Protein AF-A0A8T0EQC2-F1 (afdb_monomer)

Radius of gyration: 19.82 Å; Cα contacts (8 Å, |Δi|>4): 62; chains: 1; bounding box: 42×27×58 Å

Mean predicted aligned error: 5.38 Å

Nearest PDB structures (foldseek):
  7rro-assembly1_C5  TM=6.345E-01  e=5.813E+00  Bos taurus
  8to0-assembly1_AH  TM=6.345E-01  e=9.384E+00  Mus musculus
  7nna-assembly1_A  TM=3.865E-01  e=4.575E+00  Klebsiella pneumoniae

Structure (mmCIF, N/CA/C/O backbone):
data_AF-A0A8T0EQC2-F1
#
_entry.id   AF-A0A8T0EQC2-F1
#
loop_
_atom_site.group_PDB
_atom_site.id
_atom_site.type_symbol
_atom_site.label_atom_id
_atom_site.label_alt_id
_atom_site.label_comp_id
_atom_site.label_asym_id
_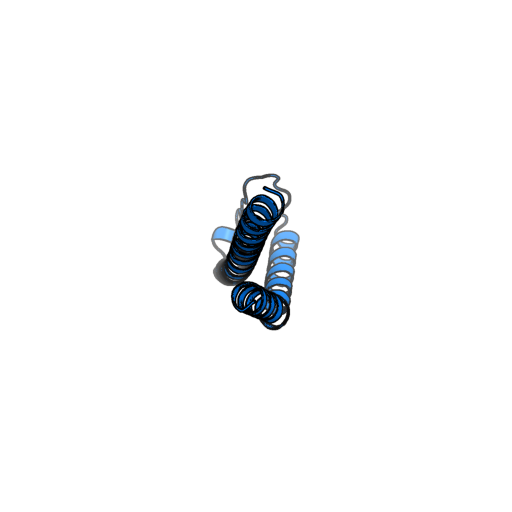atom_site.label_entity_id
_atom_site.label_seq_id
_atom_site.pdbx_PDB_ins_code
_atom_site.Cartn_x
_atom_site.Cartn_y
_atom_site.Cartn_z
_atom_site.occupancy
_atom_site.B_iso_or_equiv
_atom_site.auth_seq_id
_atom_site.auth_comp_id
_atom_site.auth_asym_id
_atom_site.auth_atom_id
_atom_site.pdbx_PDB_model_num
ATOM 1 N N . MET A 1 1 ? 12.169 -7.360 -21.487 1.00 65.50 1 MET A N 1
ATOM 2 C CA . MET A 1 1 ? 10.856 -8.043 -21.454 1.00 65.50 1 MET A CA 1
ATOM 3 C C . MET A 1 1 ? 10.557 -8.626 -20.074 1.00 65.50 1 MET A C 1
ATOM 5 O O . MET A 1 1 ? 9.488 -8.351 -19.557 1.00 65.50 1 MET A O 1
ATOM 9 N N . TRP A 1 2 ? 11.503 -9.321 -19.429 1.00 77.00 2 TRP A N 1
ATOM 10 C CA . TRP A 1 2 ? 11.333 -9.878 -18.073 1.00 77.00 2 TRP A CA 1
ATOM 11 C C . TRP A 1 2 ? 10.931 -8.872 -16.982 1.00 77.00 2 TRP A C 1
ATOM 13 O O . TRP A 1 2 ? 10.137 -9.212 -16.114 1.00 77.00 2 TRP A O 1
ATOM 23 N N . THR A 1 3 ? 11.411 -7.627 -17.049 1.00 78.19 3 THR A N 1
ATOM 24 C CA . THR A 1 3 ? 11.040 -6.566 -16.097 1.00 78.19 3 THR A CA 1
ATOM 25 C C . THR A 1 3 ? 9.535 -6.304 -16.097 1.00 78.19 3 THR A C 1
ATOM 27 O O . THR A 1 3 ? 8.903 -6.401 -15.055 1.00 78.19 3 THR A O 1
ATOM 30 N N . LEU A 1 4 ? 8.937 -6.077 -17.269 1.00 82.81 4 LEU A N 1
ATOM 31 C CA . LEU A 1 4 ? 7.496 -5.835 -17.399 1.00 82.81 4 LEU A CA 1
ATOM 32 C C . LEU A 1 4 ? 6.655 -7.034 -16.948 1.00 82.81 4 LEU A C 1
ATOM 34 O O . LEU A 1 4 ? 5.598 -6.839 -16.358 1.00 82.81 4 LEU A O 1
ATOM 38 N N . LEU A 1 5 ? 7.135 -8.261 -17.180 1.00 86.94 5 LEU A N 1
ATOM 39 C CA . LEU A 1 5 ? 6.454 -9.472 -16.721 1.00 86.94 5 LEU A CA 1
ATOM 40 C C . LEU A 1 5 ? 6.406 -9.545 -15.189 1.00 86.94 5 LEU A C 1
ATOM 42 O O . LEU A 1 5 ? 5.348 -9.807 -14.628 1.00 86.94 5 LEU A O 1
ATOM 46 N N . ILE A 1 6 ? 7.525 -9.274 -14.511 1.00 83.56 6 ILE A N 1
ATOM 47 C CA . ILE A 1 6 ? 7.586 -9.242 -13.040 1.00 83.56 6 ILE A CA 1
ATOM 48 C C . ILE A 1 6 ? 6.640 -8.168 -12.492 1.00 83.56 6 ILE A C 1
ATOM 50 O O . ILE A 1 6 ? 5.913 -8.411 -11.532 1.00 83.56 6 ILE A O 1
ATOM 54 N N . CYS A 1 7 ? 6.607 -7.002 -13.132 1.00 88.62 7 CYS A N 1
ATOM 55 C CA . CYS A 1 7 ? 5.760 -5.884 -12.719 1.00 88.62 7 CYS A CA 1
ATOM 56 C C . CYS A 1 7 ? 4.277 -6.198 -12.910 1.00 88.62 7 CYS A C 1
ATOM 58 O O . CYS A 1 7 ? 3.485 -5.978 -11.996 1.00 88.62 7 CYS A O 1
ATOM 60 N N . PHE A 1 8 ? 3.920 -6.814 -14.038 1.00 89.06 8 PHE A N 1
ATOM 61 C CA . PHE A 1 8 ? 2.573 -7.317 -14.278 1.00 89.06 8 PHE A CA 1
ATOM 62 C C . PHE A 1 8 ? 2.164 -8.367 -13.240 1.00 89.06 8 PHE A C 1
ATOM 64 O O . PHE A 1 8 ? 1.119 -8.225 -12.616 1.00 89.06 8 PHE A O 1
ATOM 71 N N . LEU A 1 9 ? 2.987 -9.395 -13.010 1.00 90.12 9 LEU A N 1
ATOM 72 C CA . LEU A 1 9 ? 2.665 -10.474 -12.071 1.00 90.12 9 LEU A CA 1
ATOM 73 C C . LEU A 1 9 ? 2.547 -9.975 -10.626 1.00 90.12 9 LEU A C 1
ATOM 75 O O . LEU A 1 9 ? 1.656 -10.422 -9.904 1.00 90.12 9 LEU A O 1
ATOM 79 N N . SER A 1 10 ? 3.403 -9.037 -10.213 1.00 87.69 10 SER A N 1
ATOM 80 C CA . SER A 1 10 ? 3.343 -8.405 -8.891 1.00 87.69 10 SER A CA 1
ATOM 81 C C . SER A 1 10 ? 2.030 -7.642 -8.697 1.00 87.69 10 SER A C 1
ATOM 83 O O . SER A 1 10 ? 1.314 -7.884 -7.727 1.00 87.69 10 SER A O 1
ATOM 85 N N . GLU A 1 11 ? 1.676 -6.765 -9.639 1.00 91.25 11 GLU A N 1
ATOM 86 C CA . GLU A 1 11 ? 0.433 -5.982 -9.597 1.00 91.25 11 GLU A CA 1
ATOM 87 C C . GLU A 1 11 ? -0.817 -6.861 -9.677 1.00 91.25 11 GLU A C 1
ATOM 89 O O . GLU A 1 11 ? -1.788 -6.655 -8.948 1.00 91.25 11 GLU A O 1
ATOM 94 N N . PHE A 1 12 ? -0.787 -7.866 -10.547 1.00 91.31 12 PHE A N 1
ATOM 95 C CA . PHE A 1 12 ? -1.880 -8.810 -10.720 1.00 91.31 12 PHE A CA 1
ATOM 96 C C . PHE A 1 12 ? -2.126 -9.616 -9.443 1.00 91.31 12 PHE A C 1
ATOM 98 O O . PHE A 1 12 ? -3.260 -9.714 -8.977 1.00 91.31 12 PHE A O 1
ATOM 105 N N . SER A 1 13 ? -1.058 -10.122 -8.822 1.00 90.62 13 SER A N 1
ATOM 106 C CA . SER A 1 13 ? -1.147 -10.858 -7.558 1.00 90.62 13 SER A CA 1
ATOM 107 C C . SER A 1 13 ? -1.627 -9.960 -6.416 1.00 90.62 13 SER A C 1
ATOM 109 O O . SER A 1 13 ? -2.467 -10.378 -5.619 1.00 90.62 13 SER A O 1
ATOM 111 N N . ALA A 1 14 ? -1.158 -8.709 -6.354 1.00 91.25 14 ALA A N 1
ATOM 112 C CA . ALA A 1 14 ? -1.630 -7.740 -5.369 1.00 91.25 14 ALA A CA 1
ATOM 113 C C . ALA A 1 14 ? -3.139 -7.472 -5.521 1.00 91.25 14 ALA A C 1
ATOM 115 O O . ALA A 1 14 ? -3.872 -7.517 -4.534 1.00 91.25 14 ALA A O 1
ATOM 116 N N . ARG A 1 15 ? -3.633 -7.277 -6.751 1.00 91.00 15 ARG A N 1
ATOM 117 C CA . ARG A 1 15 ? -5.065 -7.042 -7.015 1.00 91.00 15 ARG A CA 1
ATOM 118 C C . ARG A 1 15 ? -5.945 -8.256 -6.763 1.00 91.00 15 ARG A C 1
ATOM 120 O O . ARG A 1 15 ? -7.062 -8.081 -6.295 1.00 91.00 15 ARG A O 1
ATOM 127 N N . LEU A 1 16 ? -5.463 -9.461 -7.049 1.00 92.94 16 LEU A N 1
ATOM 128 C CA . LEU A 1 16 ? -6.248 -10.672 -6.819 1.00 92.94 16 LEU A CA 1
ATOM 129 C C . LEU A 1 16 ? -6.298 -11.086 -5.350 1.00 92.94 16 LEU A C 1
ATOM 131 O O . LEU A 1 16 ? -7.351 -11.502 -4.881 1.00 92.94 16 LEU A O 1
ATOM 135 N N . TYR A 1 17 ? -5.182 -10.994 -4.624 1.00 92.31 17 TYR A N 1
ATOM 136 C CA . TYR A 1 17 ? -5.083 -11.590 -3.288 1.00 92.31 17 TYR A CA 1
ATOM 137 C C . TYR A 1 17 ? -5.041 -10.567 -2.154 1.00 92.31 17 TYR A C 1
ATOM 139 O O . TYR A 1 17 ? -5.523 -10.850 -1.058 1.00 92.31 17 TYR A O 1
ATOM 147 N N . ILE A 1 18 ? -4.468 -9.384 -2.379 1.00 92.00 18 ILE A N 1
ATOM 148 C CA . ILE A 1 18 ? -4.267 -8.389 -1.316 1.00 92.00 18 ILE A CA 1
ATOM 149 C C . ILE A 1 18 ? -5.406 -7.373 -1.293 1.00 92.00 18 ILE A C 1
ATOM 151 O O . ILE A 1 18 ? -5.891 -7.039 -0.216 1.00 92.00 18 ILE A O 1
ATOM 155 N N . VAL A 1 19 ? -5.873 -6.916 -2.458 1.00 93.38 19 VAL A N 1
ATOM 156 C CA . VAL A 1 19 ? -6.935 -5.901 -2.550 1.00 93.38 19 VAL A CA 1
ATOM 157 C C . VAL A 1 19 ? -8.269 -6.353 -1.940 1.00 93.38 19 VAL A C 1
ATOM 159 O O . VAL A 1 19 ? -8.820 -5.557 -1.188 1.00 93.38 19 VAL A O 1
ATOM 162 N N . PRO A 1 20 ? -8.785 -7.583 -2.147 1.00 93.56 20 PRO A N 1
ATOM 163 C CA . PRO A 1 20 ? -10.034 -7.997 -1.499 1.00 93.56 20 PRO A CA 1
ATOM 164 C C . PRO A 1 20 ? -9.919 -7.958 0.030 1.00 93.56 20 PRO A C 1
ATOM 166 O O . PRO A 1 20 ? -10.698 -7.291 0.697 1.00 93.56 20 PRO A O 1
ATOM 169 N N . ASN A 1 21 ? -8.841 -8.534 0.573 1.00 92.94 21 ASN A N 1
ATOM 170 C CA . ASN A 1 21 ? -8.553 -8.506 2.009 1.00 92.94 21 ASN A CA 1
ATOM 171 C C . ASN A 1 21 ? -8.348 -7.083 2.564 1.00 92.94 21 ASN A C 1
ATOM 173 O O . ASN A 1 21 ? -8.624 -6.823 3.736 1.00 92.94 21 ASN A O 1
ATOM 177 N N . LEU A 1 22 ? -7.807 -6.173 1.750 1.00 93.56 22 LEU A N 1
ATOM 178 C CA . LEU A 1 22 ? -7.660 -4.763 2.097 1.00 93.56 22 LEU A CA 1
ATOM 179 C C . LEU A 1 22 ? -9.024 -4.077 2.197 1.00 93.56 22 LEU A C 1
ATOM 181 O O . LEU A 1 22 ? -9.231 -3.320 3.142 1.00 93.56 22 LEU A O 1
ATOM 185 N N . LEU A 1 23 ? -9.917 -4.324 1.234 1.00 94.75 23 LEU A N 1
ATOM 186 C CA . LEU A 1 23 ? -11.260 -3.749 1.207 1.00 94.75 23 LEU A CA 1
ATOM 187 C C . LEU A 1 23 ? -12.095 -4.255 2.384 1.00 94.75 23 LEU A C 1
ATOM 189 O O . LEU A 1 23 ? -12.667 -3.429 3.087 1.00 94.75 23 LEU A O 1
ATOM 193 N N . ASP A 1 24 ? -12.047 -5.555 2.678 1.00 94.94 24 ASP A N 1
ATOM 194 C CA . ASP A 1 24 ? -12.737 -6.136 3.837 1.00 94.94 24 ASP A CA 1
ATOM 195 C C . ASP A 1 2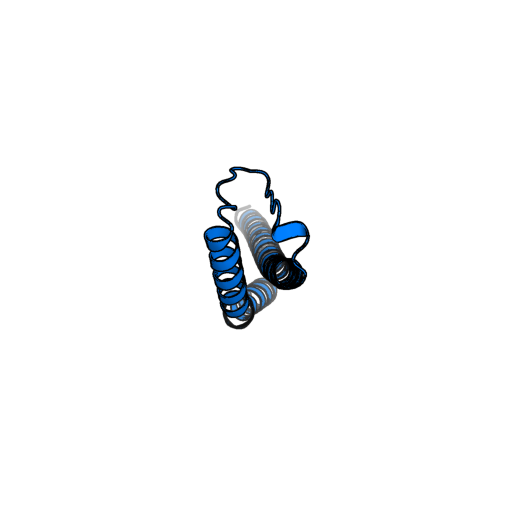4 ? -12.274 -5.475 5.149 1.00 94.94 24 ASP A C 1
ATOM 197 O O . ASP A 1 24 ? -13.077 -5.036 5.970 1.00 94.94 24 ASP A O 1
ATOM 201 N N . ALA A 1 25 ? -10.954 -5.331 5.334 1.00 93.00 25 ALA A N 1
ATOM 202 C CA . ALA A 1 25 ? -10.391 -4.684 6.522 1.00 93.00 25 ALA A CA 1
ATOM 203 C C . ALA A 1 25 ? -10.690 -3.174 6.581 1.00 93.00 25 ALA A C 1
ATOM 205 O O . ALA A 1 25 ? -10.716 -2.591 7.665 1.00 93.00 25 ALA A O 1
ATOM 206 N N . MET A 1 26 ? -10.870 -2.526 5.429 1.00 93.00 26 MET A N 1
ATOM 207 C CA . MET A 1 26 ? -11.233 -1.114 5.334 1.00 93.00 26 MET A CA 1
ATOM 208 C C . MET A 1 26 ? -12.700 -0.900 5.706 1.00 93.00 26 MET A C 1
ATOM 210 O O . MET A 1 26 ? -12.992 0.017 6.463 1.00 93.00 26 MET A O 1
ATOM 214 N N . GLU A 1 27 ? -13.606 -1.748 5.223 1.00 95.00 27 GLU A N 1
ATOM 215 C CA . GLU A 1 27 ? -15.031 -1.704 5.559 1.00 95.00 27 GLU A CA 1
ATOM 216 C C . GLU A 1 27 ? -15.263 -1.992 7.048 1.00 95.00 27 GLU A C 1
ATOM 218 O O . GLU A 1 27 ? -15.937 -1.224 7.736 1.00 95.00 27 GLU A O 1
ATOM 223 N N . GLU A 1 28 ? -14.612 -3.024 7.593 1.00 93.75 28 GLU A N 1
ATOM 224 C CA . GLU A 1 28 ? -14.655 -3.316 9.030 1.00 93.75 28 GLU A CA 1
ATOM 225 C C . GLU A 1 28 ? -14.127 -2.135 9.861 1.00 93.75 28 GLU A C 1
ATOM 227 O O . GLU A 1 28 ? -14.682 -1.777 10.897 1.00 93.75 28 GLU A O 1
ATOM 232 N N . ARG A 1 29 ? -13.062 -1.474 9.400 1.00 92.00 29 ARG A N 1
ATOM 233 C CA . ARG A 1 29 ? -12.532 -0.287 10.073 1.00 92.00 29 ARG A CA 1
ATOM 234 C C . ARG A 1 29 ? -13.503 0.897 9.998 1.00 92.00 29 ARG A C 1
ATOM 236 O O . ARG A 1 29 ? -13.731 1.526 11.027 1.00 92.00 29 ARG A O 1
ATOM 243 N N . MET A 1 30 ? -14.051 1.199 8.820 1.00 90.75 30 MET A N 1
ATOM 244 C CA . MET A 1 30 ? -14.958 2.336 8.618 1.00 90.75 30 MET A CA 1
ATOM 245 C C . MET A 1 30 ? -16.237 2.181 9.437 1.00 90.75 30 MET A C 1
ATOM 247 O O . MET A 1 30 ? -16.652 3.126 10.094 1.00 90.75 30 MET A O 1
ATOM 251 N N . THR A 1 31 ? -16.810 0.978 9.480 1.00 92.19 31 THR A N 1
ATOM 252 C CA . THR A 1 31 ? -17.997 0.698 10.302 1.00 92.19 31 THR A CA 1
ATOM 253 C C . THR A 1 31 ? -17.717 0.898 11.795 1.00 92.19 31 THR A C 1
ATOM 255 O O . THR A 1 31 ? -18.551 1.445 12.514 1.00 92.19 31 THR A O 1
ATOM 258 N N . LEU A 1 32 ? -16.537 0.508 12.294 1.00 90.94 32 LEU A N 1
ATOM 259 C CA . LEU A 1 32 ? -16.140 0.775 13.683 1.00 90.94 32 LEU A CA 1
ATOM 260 C C . LEU A 1 32 ? -15.956 2.274 13.961 1.00 90.94 32 LEU A C 1
ATOM 262 O O . LEU A 1 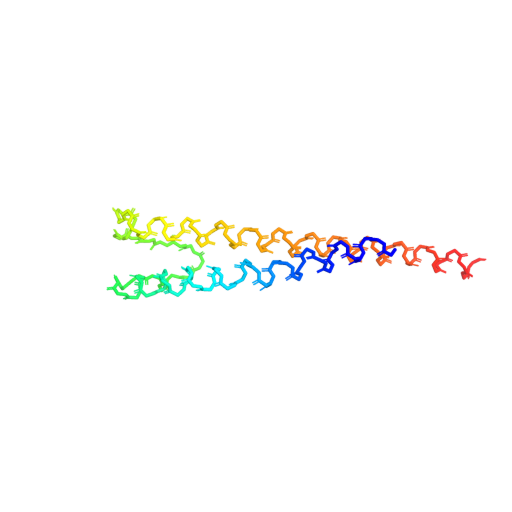32 ? -16.347 2.740 15.030 1.00 90.94 32 LEU A O 1
ATOM 266 N N . GLU A 1 33 ? -15.361 3.013 13.024 1.00 90.88 33 GLU A N 1
ATOM 267 C CA . GLU A 1 33 ? -15.141 4.461 13.137 1.00 90.88 33 GLU A CA 1
ATOM 268 C C . GLU A 1 33 ? -16.467 5.232 13.125 1.00 90.88 33 GLU A C 1
ATOM 270 O O . GLU A 1 33 ? -16.698 6.052 14.014 1.00 90.88 33 GLU A O 1
ATOM 275 N N . GLU A 1 34 ? -17.375 4.886 12.210 1.00 90.31 34 GLU A N 1
ATOM 276 C CA . GLU A 1 34 ? -18.718 5.464 12.101 1.00 90.31 34 GLU A CA 1
ATOM 277 C C . GLU A 1 34 ? -19.541 5.226 13.375 1.00 90.31 34 GLU A C 1
ATOM 279 O O . GLU A 1 34 ? -20.094 6.168 13.943 1.00 90.31 34 GLU A O 1
ATOM 284 N N . ASN A 1 35 ? -19.548 3.993 13.894 1.00 89.25 35 ASN A N 1
ATOM 285 C CA . ASN A 1 35 ? -20.259 3.647 15.131 1.00 89.25 35 ASN A CA 1
ATOM 286 C C . ASN A 1 35 ? -19.732 4.398 16.365 1.00 89.25 35 ASN A C 1
ATOM 288 O O . ASN A 1 35 ? -20.477 4.630 17.317 1.00 89.25 35 ASN A O 1
ATOM 292 N N . ALA A 1 36 ? -18.448 4.760 16.375 1.00 87.75 36 ALA A N 1
ATOM 293 C CA . ALA A 1 36 ? -17.840 5.537 17.451 1.00 87.75 36 ALA A CA 1
ATOM 294 C C . ALA A 1 36 ? -17.918 7.058 17.221 1.00 87.75 36 ALA A C 1
ATOM 296 O O . ALA A 1 36 ? -17.482 7.819 18.087 1.00 87.75 36 ALA A O 1
ATOM 297 N N . GLY A 1 37 ? -18.444 7.503 16.075 1.00 87.00 37 GLY A N 1
ATOM 298 C CA . GLY A 1 37 ? -18.504 8.913 15.694 1.00 87.00 37 GLY A CA 1
ATOM 299 C C . GLY A 1 37 ? -17.133 9.552 15.441 1.00 87.00 37 GLY A C 1
ATOM 300 O O . GLY A 1 37 ? -16.982 10.754 15.654 1.00 87.00 37 GLY A O 1
ATOM 301 N N . VAL A 1 38 ? -16.129 8.770 15.028 1.00 86.94 38 VAL A N 1
ATOM 302 C CA . VAL A 1 38 ? -14.783 9.256 14.654 1.00 86.94 38 VAL A CA 1
ATOM 303 C C . VAL A 1 38 ? -14.528 9.064 13.151 1.00 86.94 38 VAL A C 1
ATOM 305 O O . VAL A 1 38 ? -15.372 8.514 12.451 1.00 86.94 38 VAL A O 1
ATOM 308 N N . GLY A 1 39 ? -13.371 9.499 12.632 1.00 78.50 39 GLY A N 1
ATOM 309 C CA . GLY A 1 39 ? -13.002 9.286 11.223 1.00 78.50 39 GLY A CA 1
ATOM 310 C C . GLY A 1 39 ? -13.446 10.403 10.272 1.00 78.50 39 GLY A C 1
ATOM 311 O O . GLY A 1 39 ? -13.318 10.270 9.059 1.00 78.50 39 GLY A O 1
ATOM 312 N N . MET A 1 40 ? -13.931 11.524 10.816 1.00 80.44 40 MET A N 1
ATOM 313 C CA . MET A 1 40 ? -14.268 12.742 10.060 1.00 80.44 40 MET A CA 1
ATOM 314 C C . MET A 1 40 ? -13.076 13.704 9.914 1.00 80.44 40 MET A C 1
ATOM 316 O O . MET A 1 40 ? -13.209 14.801 9.369 1.00 80.44 40 MET A O 1
ATOM 320 N N . GLU A 1 41 ? -11.910 13.325 10.434 1.00 83.56 41 GLU A N 1
ATOM 321 C CA . GLU A 1 41 ? -10.673 14.087 10.306 1.00 83.56 41 GLU A CA 1
ATOM 322 C C . GLU A 1 41 ? -10.144 14.168 8.863 1.00 83.56 41 GLU A C 1
ATOM 324 O O . GLU A 1 41 ? -10.160 13.209 8.093 1.00 83.56 41 GLU A O 1
ATOM 329 N N . ILE A 1 42 ? -9.576 15.325 8.518 1.00 79.00 42 ILE A N 1
ATOM 330 C CA . ILE A 1 42 ? -8.825 15.526 7.276 1.00 79.00 42 ILE A CA 1
ATOM 331 C C . ILE A 1 42 ? -7.335 15.568 7.626 1.00 79.00 42 ILE A C 1
ATOM 333 O O . ILE A 1 42 ? -6.900 16.344 8.478 1.00 79.00 42 ILE A O 1
ATOM 337 N N . GLY A 1 43 ? -6.531 14.751 6.948 1.00 81.25 43 GLY A N 1
ATOM 338 C CA . GLY A 1 43 ? -5.073 14.753 7.075 1.00 81.25 43 GLY A CA 1
ATOM 339 C C . GLY A 1 43 ? -4.537 13.787 8.132 1.00 81.25 43 GLY A C 1
ATOM 340 O O . GLY A 1 43 ? -3.947 12.771 7.767 1.00 81.25 43 GLY A O 1
ATOM 341 N N . TYR A 1 44 ? -4.694 14.096 9.424 1.00 80.88 44 TYR A N 1
ATOM 342 C CA . TYR A 1 44 ? -4.149 13.262 10.505 1.00 80.88 44 TYR A CA 1
ATOM 343 C C . TYR A 1 44 ? -5.218 12.368 11.127 1.00 80.88 44 TYR A C 1
ATOM 345 O O . TYR A 1 44 ? -6.175 12.869 11.709 1.00 80.88 44 TYR A O 1
ATOM 353 N N . HIS A 1 45 ? -5.002 11.054 11.050 1.00 83.19 45 HIS A N 1
ATOM 354 C CA . HIS A 1 45 ? -5.876 10.045 11.649 1.00 83.19 45 HIS A CA 1
ATOM 355 C C . HIS A 1 45 ? -5.879 10.142 13.180 1.00 83.19 45 HIS A C 1
ATOM 357 O O . HIS A 1 45 ? -4.835 9.940 13.80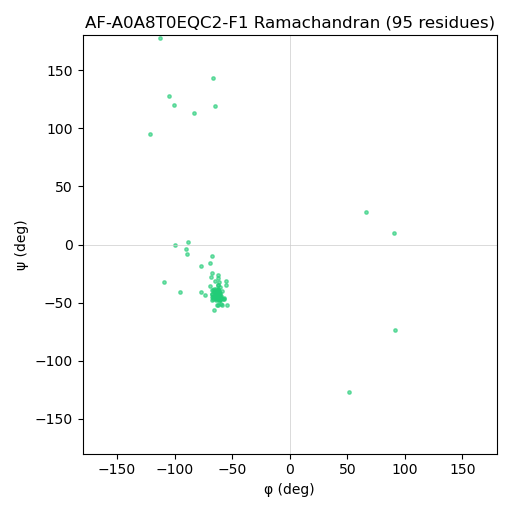7 1.00 83.19 45 HIS A O 1
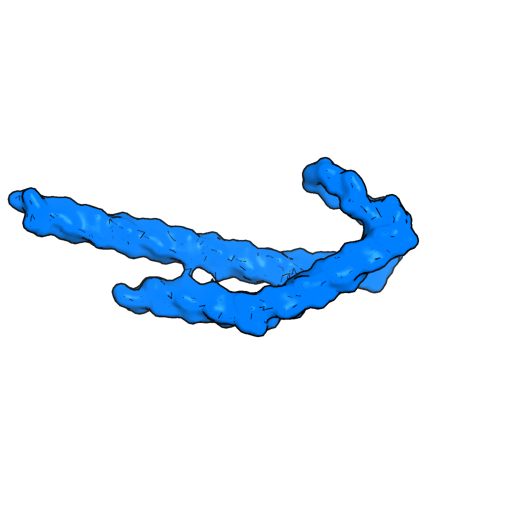ATOM 363 N N . ASN A 1 46 ? -7.040 10.396 13.782 1.00 83.56 46 ASN A N 1
ATOM 364 C CA . ASN A 1 46 ? -7.227 10.459 15.226 1.00 83.56 46 ASN A CA 1
ATOM 365 C C . ASN A 1 46 ? -8.273 9.424 15.681 1.00 83.56 46 ASN A C 1
ATOM 367 O O . ASN A 1 46 ? -9.465 9.719 15.739 1.00 83.56 46 ASN A O 1
ATOM 371 N N . PRO A 1 47 ? -7.838 8.227 16.113 1.00 81.81 47 PRO A N 1
ATOM 372 C CA . PRO A 1 47 ? -8.756 7.174 16.537 1.00 81.81 47 PRO A CA 1
ATOM 373 C C . PRO A 1 47 ? -9.521 7.496 17.834 1.00 81.81 47 PRO A C 1
ATOM 375 O O . PRO A 1 47 ? -10.432 6.754 18.195 1.00 81.81 47 PRO A O 1
ATOM 378 N N . GLY A 1 48 ? -9.165 8.559 18.569 1.00 86.19 48 GLY A N 1
ATOM 379 C CA . GLY A 1 48 ? -9.882 8.973 19.775 1.00 86.19 48 GLY A CA 1
ATOM 380 C C . GLY A 1 48 ? -10.078 7.819 20.782 1.00 86.19 48 GLY A C 1
ATOM 381 O O . GLY A 1 48 ? -9.103 7.145 21.130 1.00 86.19 48 GLY A O 1
ATOM 382 N N . PRO A 1 49 ? -11.316 7.541 21.244 1.00 82.88 49 PRO A N 1
ATOM 383 C CA . PRO A 1 49 ? -11.612 6.441 22.172 1.00 82.88 49 PRO A CA 1
ATOM 384 C C . PRO A 1 49 ? -11.297 5.039 21.622 1.00 82.88 49 PRO A C 1
ATOM 386 O O . PRO A 1 49 ? -10.992 4.129 22.396 1.00 82.88 49 PRO A O 1
ATOM 389 N N . LEU A 1 50 ? -11.323 4.850 20.296 1.00 86.56 50 LEU A N 1
ATOM 390 C CA . LEU A 1 50 ? -11.028 3.562 19.658 1.00 86.56 50 LEU A CA 1
ATOM 391 C C . LEU A 1 50 ? -9.552 3.169 19.771 1.00 86.56 50 LEU A C 1
ATOM 393 O O . LEU A 1 50 ? -9.236 1.989 19.627 1.00 86.56 50 LEU A O 1
ATOM 397 N N . ALA A 1 51 ? -8.658 4.108 20.104 1.00 85.56 51 ALA A N 1
ATOM 398 C CA . ALA A 1 51 ? -7.249 3.815 20.374 1.00 85.56 51 ALA A CA 1
ATOM 399 C C . ALA A 1 51 ? -7.067 2.757 21.479 1.00 85.56 51 ALA A C 1
ATOM 401 O O . ALA A 1 51 ? -6.130 1.960 21.436 1.00 85.56 51 ALA A O 1
ATOM 402 N N . TYR A 1 52 ? -7.988 2.724 22.446 1.00 88.69 52 TYR A N 1
ATOM 403 C CA . TYR A 1 52 ? -7.969 1.786 23.569 1.00 88.69 52 TYR A CA 1
ATOM 404 C C . TYR A 1 52 ? -8.707 0.475 23.271 1.00 88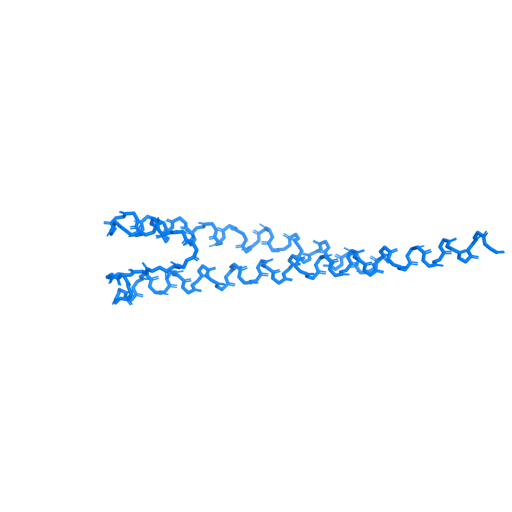.69 52 TYR A C 1
ATOM 406 O O . TYR A 1 52 ? -8.629 -0.467 24.059 1.00 88.69 52 TYR A O 1
ATOM 414 N N . CYS A 1 53 ? -9.404 0.381 22.135 1.00 89.81 53 CYS A N 1
ATOM 415 C CA . CYS A 1 53 ? -10.116 -0.823 21.735 1.00 89.81 53 CYS A CA 1
ATOM 416 C C . CYS A 1 53 ? -9.146 -1.811 21.053 1.00 89.81 53 CYS A C 1
ATOM 418 O O . CYS A 1 53 ? -8.660 -1.550 19.945 1.00 89.81 53 CYS A O 1
ATOM 420 N N . PRO A 1 54 ? -8.865 -2.984 21.655 1.00 90.75 54 PRO A N 1
ATOM 421 C CA . PRO A 1 54 ? -7.926 -3.948 21.082 1.00 90.75 54 PRO A CA 1
ATOM 422 C C . PRO A 1 54 ? -8.443 -4.570 19.780 1.00 90.75 54 PRO A C 1
ATOM 424 O O . PRO A 1 54 ? -7.641 -5.010 18.957 1.00 90.75 54 PRO A O 1
ATOM 427 N N . HIS A 1 55 ? -9.765 -4.605 19.584 1.00 91.88 55 HIS A N 1
ATOM 428 C CA . HIS A 1 55 ? -10.383 -5.064 18.343 1.00 91.88 55 HIS A CA 1
ATOM 429 C C . HIS A 1 55 ? -10.042 -4.117 17.187 1.00 91.88 55 HIS A C 1
ATOM 431 O O . HIS A 1 55 ? -9.401 -4.525 16.221 1.00 91.88 55 HIS A O 1
ATOM 437 N N . TYR A 1 56 ? -10.352 -2.828 17.347 1.00 92.38 56 TYR A N 1
ATOM 438 C CA . TYR A 1 56 ? -10.065 -1.800 16.349 1.00 92.38 56 TYR A CA 1
ATOM 439 C C . TYR A 1 56 ? -8.576 -1.733 15.992 1.00 92.38 56 TYR A C 1
ATOM 441 O O . TYR A 1 56 ? -8.213 -1.738 14.818 1.00 92.38 56 TYR A O 1
ATOM 449 N N . THR A 1 57 ? -7.687 -1.754 16.988 1.00 91.44 57 THR A N 1
ATOM 450 C CA . THR A 1 57 ? -6.239 -1.683 16.741 1.00 91.44 57 THR A CA 1
ATOM 451 C C . THR A 1 57 ? -5.727 -2.876 15.925 1.00 91.44 57 THR A C 1
ATOM 453 O O . THR A 1 57 ? -4.838 -2.710 15.085 1.00 91.44 57 THR A O 1
ATOM 456 N N . LYS A 1 58 ? -6.298 -4.076 16.109 1.00 93.88 58 LYS A N 1
ATOM 457 C CA . LYS A 1 58 ? -5.973 -5.253 15.283 1.00 93.88 58 LYS A CA 1
ATOM 458 C C . LYS A 1 58 ? -6.442 -5.074 13.838 1.00 93.88 58 LYS A C 1
ATOM 460 O O . LYS A 1 58 ? -5.645 -5.308 12.928 1.00 93.88 58 LYS A O 1
ATOM 465 N N . VAL A 1 59 ? -7.679 -4.621 13.636 1.00 93.19 59 VAL A N 1
ATOM 466 C CA . VAL A 1 59 ? -8.254 -4.358 12.305 1.00 93.19 59 VAL A CA 1
ATOM 467 C C . VAL A 1 59 ? -7.453 -3.276 11.579 1.00 93.19 59 VAL A C 1
ATOM 469 O O . VAL A 1 59 ? -6.972 -3.498 10.469 1.00 93.19 59 VAL A O 1
ATOM 472 N N . ASN A 1 60 ? -7.174 -2.151 12.241 1.00 92.81 60 ASN A N 1
ATOM 473 C CA . ASN A 1 60 ? -6.387 -1.059 11.672 1.00 92.81 60 ASN A CA 1
ATOM 474 C C . ASN A 1 60 ? -4.947 -1.493 11.334 1.00 92.81 60 ASN A C 1
ATOM 476 O O . ASN A 1 60 ? -4.406 -1.132 10.288 1.00 92.81 60 ASN A O 1
ATOM 480 N N . LYS A 1 61 ? -4.314 -2.329 12.170 1.00 92.94 61 LYS A N 1
ATOM 481 C CA . LY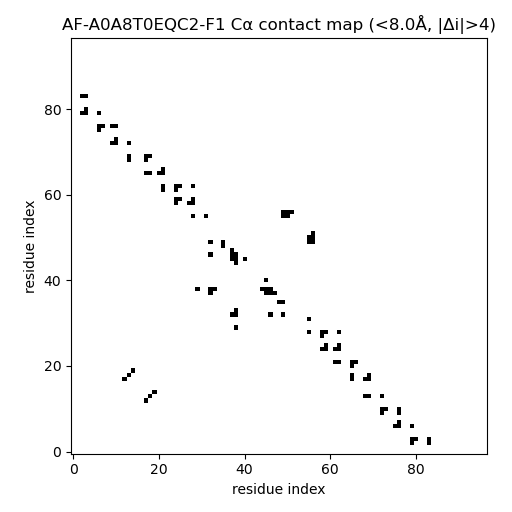S A 1 61 ? -2.995 -2.903 11.854 1.00 92.94 61 LYS A CA 1
ATOM 482 C C . LYS A 1 61 ? -3.051 -3.794 10.609 1.00 92.94 61 LYS A C 1
ATOM 484 O O . LYS A 1 61 ? -2.151 -3.707 9.773 1.00 92.94 61 LYS A O 1
ATOM 489 N N . ARG A 1 62 ? -4.090 -4.624 10.475 1.00 93.56 62 ARG A N 1
ATOM 490 C CA . ARG A 1 62 ? -4.302 -5.494 9.308 1.00 93.56 62 ARG A CA 1
ATOM 491 C C . ARG A 1 62 ? -4.519 -4.672 8.035 1.00 93.56 62 ARG A C 1
ATOM 493 O O . ARG A 1 62 ? -3.827 -4.912 7.048 1.00 93.56 62 ARG A O 1
ATOM 500 N N . PHE A 1 63 ? -5.374 -3.651 8.095 1.00 93.94 63 PHE A N 1
ATOM 501 C CA . PHE A 1 63 ? -5.571 -2.683 7.015 1.00 93.94 63 PHE A CA 1
ATOM 502 C C . PHE A 1 63 ? -4.244 -2.038 6.587 1.00 93.94 63 PHE A C 1
ATOM 504 O O . PHE A 1 63 ? -3.873 -2.102 5.417 1.00 93.94 63 PHE A O 1
ATOM 511 N N . ARG A 1 64 ? -3.471 -1.486 7.535 1.00 93.50 64 ARG A N 1
ATOM 512 C CA . ARG A 1 64 ? -2.181 -0.836 7.240 1.00 93.50 64 ARG A CA 1
ATOM 513 C C . ARG A 1 64 ? -1.163 -1.780 6.612 1.00 93.50 64 ARG A C 1
ATOM 515 O O . ARG A 1 64 ? -0.396 -1.356 5.752 1.00 93.50 64 ARG A O 1
ATOM 522 N N . MET A 1 65 ? -1.143 -3.040 7.039 1.00 94.88 65 MET A N 1
ATOM 523 C CA . MET A 1 65 ? -0.257 -4.050 6.471 1.00 94.88 65 MET A CA 1
ATOM 524 C C . MET A 1 65 ? -0.588 -4.301 4.995 1.00 94.88 65 MET A C 1
ATOM 526 O O . MET A 1 65 ? 0.300 -4.193 4.153 1.00 94.88 65 MET A O 1
ATOM 530 N N . TYR A 1 66 ? -1.854 -4.575 4.664 1.00 93.56 66 TYR A N 1
ATOM 531 C CA . TYR A 1 66 ? -2.256 -4.801 3.272 1.00 93.56 66 TYR A CA 1
ATOM 532 C C . TYR A 1 66 ? -2.126 -3.543 2.413 1.00 93.56 66 TYR A C 1
ATOM 534 O O . TYR A 1 66 ? -1.645 -3.624 1.285 1.00 93.56 66 TYR A O 1
ATOM 542 N N . HIS A 1 67 ? -2.470 -2.375 2.958 1.00 93.75 67 HIS A N 1
ATOM 543 C CA . HIS A 1 67 ? -2.301 -1.098 2.273 1.00 93.75 67 HIS A CA 1
ATOM 544 C C . HIS A 1 67 ? -0.827 -0.853 1.929 1.00 93.75 67 HIS A C 1
ATOM 546 O O . HIS A 1 67 ? -0.506 -0.492 0.800 1.00 93.75 67 HIS A O 1
ATOM 552 N N . GLY A 1 68 ? 0.079 -1.123 2.876 1.00 94.1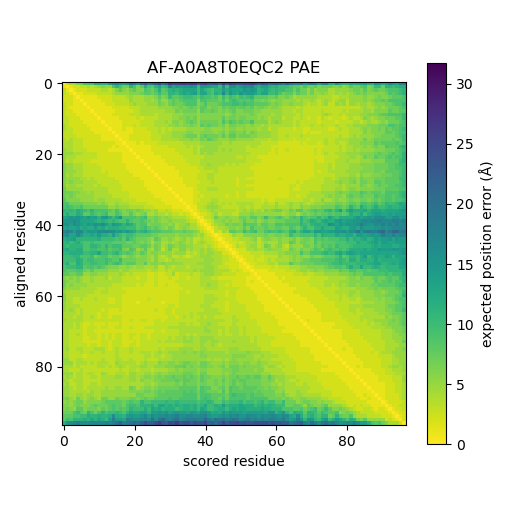9 68 GLY A N 1
ATOM 553 C CA . GLY A 1 68 ? 1.521 -1.031 2.661 1.00 94.19 68 GLY A CA 1
ATOM 554 C C . GLY A 1 68 ? 2.022 -1.989 1.579 1.00 94.19 68 GLY A C 1
ATOM 555 O O . GLY A 1 68 ? 2.786 -1.576 0.713 1.00 94.19 68 GLY A O 1
ATOM 556 N N . ILE A 1 69 ? 1.551 -3.241 1.571 1.00 93.31 69 ILE A N 1
ATOM 557 C CA . ILE A 1 69 ? 1.905 -4.218 0.527 1.00 93.31 69 ILE A CA 1
ATOM 558 C C . ILE A 1 69 ? 1.451 -3.725 -0.857 1.00 93.31 69 ILE A C 1
ATOM 560 O O . ILE A 1 69 ? 2.250 -3.731 -1.794 1.00 93.31 69 ILE A O 1
ATOM 564 N N . CYS A 1 70 ? 0.211 -3.242 -0.984 1.00 92.12 70 CYS A N 1
ATOM 565 C CA . CYS A 1 70 ? -0.300 -2.666 -2.232 1.00 92.12 70 CYS A CA 1
ATOM 566 C C . CYS A 1 70 ? 0.494 -1.427 -2.673 1.00 92.12 70 CYS A C 1
ATOM 568 O O . CYS A 1 70 ? 0.803 -1.279 -3.854 1.00 92.12 70 CYS A O 1
ATOM 570 N N . ALA A 1 71 ? 0.857 -0.543 -1.741 1.00 93.50 71 ALA A N 1
ATOM 571 C CA . ALA A 1 71 ? 1.670 0.633 -2.041 1.00 93.50 71 ALA A CA 1
ATOM 572 C C . ALA A 1 71 ? 3.065 0.242 -2.558 1.00 93.50 71 ALA A C 1
ATOM 574 O O . ALA A 1 71 ? 3.527 0.793 -3.557 1.00 93.50 71 ALA A O 1
ATOM 575 N N . CYS A 1 72 ? 3.710 -0.748 -1.936 1.00 93.06 72 CYS A N 1
ATOM 576 C CA . CYS A 1 72 ? 4.996 -1.270 -2.394 1.00 93.06 72 CYS A CA 1
ATOM 577 C C . CYS A 1 72 ? 4.910 -1.874 -3.803 1.00 93.06 72 CYS A C 1
ATOM 579 O O . CYS A 1 72 ? 5.785 -1.605 -4.626 1.00 93.06 72 CYS A O 1
ATOM 581 N N . ALA A 1 73 ? 3.858 -2.649 -4.097 1.00 91.44 73 ALA A N 1
ATOM 582 C CA . ALA A 1 73 ? 3.630 -3.213 -5.429 1.00 91.44 73 ALA A CA 1
ATOM 583 C C . ALA A 1 73 ? 3.489 -2.109 -6.495 1.00 91.44 73 ALA A C 1
ATOM 585 O O . ALA A 1 73 ? 4.191 -2.138 -7.510 1.00 91.44 73 ALA A O 1
ATOM 586 N N . ASN A 1 74 ? 2.701 -1.071 -6.196 1.00 91.88 74 ASN A N 1
ATOM 587 C CA . ASN A 1 74 ? 2.516 0.071 -7.090 1.00 91.88 74 ASN A CA 1
ATOM 588 C C . ASN A 1 74 ? 3.834 0.819 -7.348 1.00 91.88 74 ASN A C 1
ATOM 590 O O . ASN A 1 74 ? 4.173 1.102 -8.498 1.00 91.88 74 ASN A O 1
ATOM 594 N N . ILE A 1 75 ? 4.610 1.115 -6.298 1.00 93.56 75 ILE A N 1
ATOM 595 C CA . ILE A 1 75 ? 5.906 1.804 -6.428 1.00 93.56 75 ILE A CA 1
ATOM 596 C C . ILE A 1 75 ? 6.879 0.971 -7.271 1.00 93.56 75 ILE A C 1
ATOM 598 O O . ILE A 1 75 ? 7.557 1.513 -8.148 1.00 93.56 75 ILE A O 1
ATOM 602 N N . LEU A 1 76 ? 6.923 -0.347 -7.057 1.00 90.31 76 LEU A N 1
ATOM 603 C CA . LEU A 1 76 ? 7.739 -1.258 -7.858 1.00 90.31 76 LEU A CA 1
ATOM 604 C C . LEU A 1 76 ? 7.334 -1.218 -9.340 1.00 90.31 76 LEU A C 1
ATOM 606 O O . LEU A 1 76 ? 8.199 -1.138 -10.216 1.00 90.31 76 LEU A O 1
ATOM 610 N N . SER A 1 77 ? 6.031 -1.215 -9.624 1.00 90.06 77 SER A N 1
ATOM 611 C CA . SER A 1 77 ? 5.494 -1.113 -10.984 1.00 90.06 77 SER A CA 1
ATOM 612 C C . SER A 1 77 ? 5.876 0.206 -11.666 1.00 90.06 77 SER A C 1
ATOM 614 O O . SER A 1 77 ? 6.336 0.211 -12.816 1.00 90.06 77 SER A O 1
ATOM 616 N N . MET A 1 78 ? 5.785 1.328 -10.944 1.00 90.94 78 MET A N 1
ATOM 617 C CA . MET A 1 78 ? 6.214 2.639 -11.442 1.00 90.94 78 MET A CA 1
ATOM 618 C C . MET A 1 78 ? 7.713 2.665 -11.757 1.00 90.94 78 MET A C 1
ATOM 620 O O . MET A 1 78 ? 8.112 3.105 -12.840 1.00 90.94 78 MET A O 1
ATOM 624 N N . ALA A 1 79 ? 8.549 2.154 -10.849 1.00 90.88 79 ALA A N 1
ATOM 625 C CA . ALA A 1 79 ? 10.000 2.106 -11.027 1.00 90.88 79 ALA A CA 1
ATOM 626 C C . ALA A 1 79 ? 10.387 1.278 -12.261 1.00 90.88 79 ALA A C 1
ATOM 628 O O . ALA A 1 79 ? 11.160 1.712 -13.113 1.00 90.88 79 ALA A O 1
ATOM 629 N N . CYS A 1 80 ? 9.784 0.106 -12.397 1.00 88.62 80 CYS A N 1
ATOM 630 C CA . CYS A 1 80 ? 9.975 -0.803 -13.514 1.00 88.62 80 CYS A CA 1
ATOM 631 C C . CYS A 1 80 ? 9.567 -0.213 -14.867 1.00 88.62 80 CYS A C 1
ATOM 633 O O . CYS A 1 80 ? 10.324 -0.305 -15.837 1.00 88.62 80 CYS A O 1
ATOM 635 N N . SER A 1 81 ? 8.402 0.434 -14.919 1.00 88.69 81 SER A N 1
ATO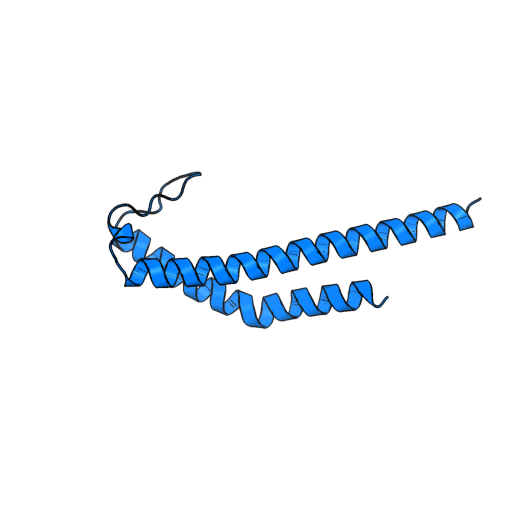M 636 C CA . SER A 1 81 ? 7.911 1.118 -16.119 1.00 88.69 81 SER A CA 1
ATOM 637 C C . SER A 1 81 ? 8.849 2.257 -16.518 1.00 88.69 81 SER A C 1
ATOM 639 O O . SER A 1 81 ? 9.223 2.379 -17.683 1.00 88.69 81 SER A O 1
ATOM 641 N N . THR A 1 82 ? 9.317 3.031 -15.537 1.00 91.38 82 THR A N 1
ATOM 642 C CA . THR A 1 82 ? 10.252 4.145 -15.748 1.00 91.38 82 THR A CA 1
ATOM 643 C C . THR A 1 82 ? 11.598 3.659 -16.284 1.00 91.38 82 THR A C 1
ATOM 645 O O . THR A 1 82 ? 12.094 4.178 -17.283 1.00 91.38 82 THR A O 1
ATOM 648 N N . LEU A 1 83 ? 12.173 2.616 -15.677 1.00 89.75 83 LEU A N 1
ATOM 649 C CA . LEU A 1 83 ? 13.427 2.013 -16.135 1.00 89.75 83 LEU A CA 1
ATOM 650 C C . LEU A 1 83 ? 13.296 1.426 -17.544 1.00 89.75 83 LEU A C 1
ATOM 652 O O . LEU A 1 83 ? 14.213 1.554 -18.358 1.00 89.75 83 LEU A O 1
ATOM 656 N N . HIS A 1 84 ? 12.156 0.805 -17.857 1.00 89.31 84 HIS A N 1
ATOM 657 C CA . HIS A 1 84 ? 11.914 0.263 -19.189 1.00 89.31 84 HIS A CA 1
ATOM 658 C C . HIS A 1 84 ? 11.809 1.366 -20.249 1.00 89.31 84 HIS A C 1
ATOM 660 O O . HIS A 1 84 ? 12.443 1.257 -21.299 1.00 89.31 84 HIS A O 1
ATOM 666 N N . LEU A 1 85 ? 11.079 2.447 -19.957 1.00 90.25 85 LEU A N 1
ATOM 667 C CA . LEU A 1 85 ? 10.988 3.617 -20.833 1.00 90.25 85 LEU A CA 1
ATOM 668 C C . LEU A 1 85 ? 12.354 4.278 -21.043 1.00 90.25 85 LEU A C 1
ATOM 670 O O . LEU A 1 85 ? 12.686 4.647 -22.168 1.00 90.25 85 LEU A O 1
ATOM 674 N N . TYR A 1 86 ? 13.174 4.375 -19.995 1.00 92.25 86 TYR A N 1
ATOM 675 C CA . TYR A 1 86 ? 14.535 4.901 -20.094 1.00 92.25 86 TYR A CA 1
ATOM 676 C C . TYR A 1 86 ? 15.436 4.033 -20.988 1.00 92.25 86 TYR A C 1
ATOM 678 O O . TYR A 1 86 ? 16.187 4.532 -21.830 1.00 92.25 86 TYR A O 1
ATOM 686 N N . PHE A 1 87 ? 15.349 2.711 -20.856 1.00 90.12 87 PHE A N 1
ATOM 687 C CA . PHE A 1 87 ? 16.089 1.806 -21.732 1.00 90.12 87 PHE A CA 1
ATOM 688 C C . PHE A 1 87 ? 15.623 1.920 -23.190 1.00 90.12 87 PHE A C 1
ATOM 690 O O . PHE A 1 87 ? 16.442 1.958 -24.107 1.00 90.12 87 PHE A O 1
ATOM 697 N N . LEU A 1 88 ? 14.312 2.013 -23.416 1.00 91.56 88 LEU A N 1
ATOM 698 C CA . LEU A 1 88 ? 13.760 2.164 -24.758 1.00 91.56 88 LEU A CA 1
ATOM 699 C C . LEU A 1 88 ? 14.201 3.484 -25.403 1.00 91.56 88 LEU A C 1
ATOM 701 O O . LEU A 1 88 ? 14.644 3.483 -26.550 1.00 91.56 88 LEU A O 1
ATOM 705 N N . SER A 1 89 ? 14.143 4.595 -24.666 1.00 93.44 89 SER A N 1
ATOM 706 C CA . SER A 1 89 ? 14.523 5.915 -25.178 1.00 93.44 89 SER A CA 1
ATOM 707 C C . SER A 1 89 ? 16.013 6.008 -25.509 1.00 93.44 89 SER A C 1
ATOM 709 O O . SER A 1 89 ? 16.383 6.575 -26.536 1.00 93.44 89 SER A O 1
ATOM 711 N N . THR A 1 90 ? 16.881 5.399 -24.698 1.00 92.81 90 THR A N 1
ATOM 712 C CA . THR A 1 90 ? 18.327 5.356 -24.971 1.00 92.81 90 THR A CA 1
ATOM 713 C C . THR A 1 90 ? 18.666 4.511 -26.199 1.00 92.81 90 THR A C 1
ATOM 715 O O . THR A 1 90 ? 19.515 4.917 -26.993 1.00 92.81 90 THR A O 1
ATOM 718 N N . LYS A 1 91 ? 17.985 3.375 -26.401 1.00 91.31 91 LYS A N 1
ATOM 719 C CA . LYS A 1 91 ? 18.135 2.549 -27.610 1.00 91.31 91 LYS A CA 1
ATOM 720 C C . LYS A 1 91 ? 17.609 3.245 -28.860 1.00 91.31 91 LYS A C 1
ATOM 722 O O . LYS A 1 91 ? 18.285 3.216 -29.883 1.00 91.31 91 LYS A O 1
ATOM 727 N N . LEU A 1 92 ? 16.453 3.899 -28.763 1.00 92.38 92 LEU A N 1
ATOM 728 C CA . LEU A 1 92 ? 15.885 4.677 -29.860 1.00 92.38 92 LEU A CA 1
ATOM 729 C C . LEU A 1 92 ? 16.814 5.827 -30.262 1.00 92.38 92 LEU A C 1
ATOM 731 O O . LEU A 1 92 ? 17.077 6.005 -31.444 1.00 92.38 92 LEU A O 1
ATOM 735 N N . ARG A 1 93 ? 17.366 6.559 -29.285 1.00 90.12 93 ARG A N 1
ATOM 736 C CA . ARG A 1 93 ? 18.336 7.631 -29.541 1.00 90.12 93 ARG A CA 1
ATOM 737 C C . ARG A 1 93 ? 19.548 7.121 -30.316 1.00 90.12 93 ARG A C 1
ATOM 739 O O . ARG A 1 93 ? 19.922 7.749 -31.289 1.00 90.12 93 ARG A O 1
ATOM 746 N N . TYR A 1 94 ? 20.126 5.993 -29.899 1.00 88.19 94 TYR A N 1
ATOM 747 C CA . TYR A 1 94 ? 21.281 5.402 -30.581 1.00 88.19 94 TYR A CA 1
ATOM 748 C C . TYR A 1 94 ? 20.959 4.923 -32.004 1.00 88.19 94 TYR A C 1
ATOM 750 O O . TYR A 1 94 ? 21.825 4.957 -32.859 1.00 88.19 94 TYR A O 1
ATOM 758 N N . ALA A 1 95 ? 19.730 4.473 -32.272 1.00 86.75 95 ALA A N 1
ATOM 759 C CA . ALA A 1 95 ? 19.321 4.037 -33.610 1.00 86.75 95 ALA A CA 1
ATOM 760 C C . ALA A 1 95 ? 19.037 5.199 -34.584 1.00 86.75 95 ALA A C 1
ATOM 762 O O . ALA A 1 95 ? 18.982 4.976 -35.790 1.00 86.75 95 ALA A O 1
ATOM 763 N N . LEU A 1 96 ? 18.810 6.412 -34.068 1.00 84.38 96 LEU A N 1
ATOM 764 C CA . LEU A 1 96 ? 18.485 7.617 -34.845 1.00 84.38 96 LEU A CA 1
ATOM 765 C C . LEU A 1 96 ? 19.693 8.548 -35.069 1.00 84.38 96 LEU A C 1
ATOM 767 O O . LEU A 1 96 ? 19.534 9.592 -35.702 1.00 84.38 96 LEU A O 1
ATOM 771 N N . THR A 1 97 ? 20.869 8.193 -34.546 1.00 68.38 97 THR A N 1
ATOM 772 C CA . THR A 1 97 ? 22.154 8.901 -34.709 1.00 68.38 97 THR A CA 1
ATOM 773 C C . THR A 1 97 ? 23.167 8.002 -35.383 1.00 68.38 97 THR A C 1
ATOM 775 O O . THR A 1 97 ? 23.834 8.477 -36.323 1.00 68.38 97 THR A O 1
#

Foldseek 3Di:
DVLLVVLVVLLVCLVPPLVVQLVVLVVVLVVVCVVVVHDPDDDDHDSDPCVPPPVNVVSVVSNVVSVVSNVVSVVSNVVSVVVVVVVVVVVVVVVVD

Solvent-accessible surface area (backbone atoms only — not comparable to full-atom values): 5398 Å² total; per-residue (Å²): 113,68,63,61,51,52,36,49,52,47,45,49,48,36,58,69,63,39,44,58,58,28,49,54,30,45,52,58,42,48,54,54,29,56,76,70,75,44,77,84,66,80,92,64,91,61,62,68,81,49,68,76,33,70,66,53,50,51,39,50,50,52,24,51,52,37,49,48,53,49,50,52,39,51,52,50,34,52,52,48,52,52,54,50,51,51,54,50,51,56,52,53,52,63,74,75,106

pLDDT: mean 89.25, std 5.32, range [65.5, 95.0]

Organism: Argiope bruennichi (NCBI:txid94029)

Secondary structure (DSSP, 8-state):
-HHHHHHHHHHHHIIIIIHHHHHHHHHHHHHHHHHTT----SSS---GGGGG-HHHHHHHHHHHHHHHHHHHHHHHHHHHHHHHHHHHHHHHHHHT-

Sequence (97 aa):
MWTLLICFLSEFSARLYIVPNLLDAMEERMTLEENAGVGMEIGYHNPGPLAYCPHYTKVNKRFRMYHGICACANILSMACSTLHLYFLSTKLRYALT

InterPro domains:
  IPR053009 Xanthocillin Biosynthesis-Associated Protein [PTHR23241] (3-93)